Protein AF-A0A419FXP1-F1 (afdb_monomer)

pLDDT: mean 83.87, std 15.52, range [36.38, 96.25]

Mean predicted aligned error: 12.08 Å

Structure (mmCIF, N/CA/C/O backbone):
data_AF-A0A419FXP1-F1
#
_entry.id   AF-A0A419FXP1-F1
#
loop_
_atom_site.group_PDB
_atom_site.id
_atom_site.type_symbol
_atom_site.label_atom_id
_atom_site.label_alt_id
_atom_site.label_comp_id
_atom_site.label_asym_id
_atom_site.label_entity_id
_atom_site.label_seq_id
_atom_site.pdbx_PDB_ins_code
_atom_site.Cartn_x
_atom_site.Cartn_y
_atom_site.Cartn_z
_atom_site.occupancy
_atom_site.B_iso_or_equiv
_atom_site.auth_seq_id
_atom_site.auth_comp_id
_atom_site.auth_asym_id
_atom_site.auth_atom_id
_atom_site.pdbx_PDB_model_num
ATOM 1 N N . MET A 1 1 ? -9.512 -68.258 -20.534 1.00 36.38 1 MET A N 1
ATOM 2 C CA . MET A 1 1 ? -8.237 -68.410 -19.794 1.00 36.38 1 MET A CA 1
ATOM 3 C C . MET A 1 1 ? -7.424 -67.157 -20.116 1.00 36.38 1 MET A C 1
ATOM 5 O O . MET A 1 1 ? -7.223 -66.931 -21.291 1.00 36.38 1 MET A O 1
ATOM 9 N N . SER A 1 2 ? -7.027 -66.232 -19.251 1.00 42.34 2 SER A N 1
ATOM 10 C CA . SER A 1 2 ? -6.998 -66.126 -17.797 1.00 42.34 2 SER A CA 1
ATOM 11 C C . SER A 1 2 ? -7.141 -64.638 -17.434 1.00 42.34 2 SER A C 1
ATOM 13 O O . SER A 1 2 ? -6.735 -63.767 -18.200 1.00 42.34 2 SER A O 1
ATOM 15 N N . LYS A 1 3 ? -7.770 -64.368 -16.291 1.00 46.91 3 LYS A N 1
ATOM 16 C CA . LYS A 1 3 ? -7.998 -63.041 -15.712 1.00 46.91 3 LYS A CA 1
ATOM 17 C C . LYS A 1 3 ? -6.744 -62.604 -14.957 1.00 46.91 3 LYS A C 1
ATOM 19 O O . LYS A 1 3 ? -6.231 -63.408 -14.187 1.00 46.91 3 LYS A O 1
ATOM 24 N N . THR A 1 4 ? -6.393 -61.320 -15.018 1.00 46.19 4 THR A N 1
ATOM 25 C CA . THR A 1 4 ? -5.654 -60.687 -13.915 1.00 46.19 4 THR A CA 1
ATOM 26 C C . THR A 1 4 ? -6.146 -59.255 -13.723 1.00 46.19 4 THR A C 1
ATOM 28 O O . THR A 1 4 ? -5.709 -58.330 -14.402 1.00 46.19 4 THR A O 1
ATOM 31 N N . LYS A 1 5 ? -7.106 -59.093 -12.805 1.00 47.47 5 LYS A N 1
ATOM 32 C CA . LYS A 1 5 ? -7.419 -57.812 -12.165 1.00 47.47 5 LYS A CA 1
ATOM 33 C C . LYS A 1 5 ? -6.287 -57.501 -11.191 1.00 47.47 5 LYS A C 1
ATOM 35 O O . LYS A 1 5 ? -5.876 -58.386 -10.443 1.00 47.47 5 LYS A O 1
ATOM 40 N N . LYS A 1 6 ? -5.783 -56.272 -11.216 1.00 45.88 6 LYS A N 1
ATOM 41 C CA . LYS A 1 6 ? -4.812 -55.775 -10.243 1.00 45.88 6 LYS A CA 1
ATOM 42 C C . LYS A 1 6 ? -5.542 -54.754 -9.375 1.00 45.88 6 LYS A C 1
ATOM 44 O O . LYS A 1 6 ? -5.622 -53.584 -9.730 1.00 45.88 6 LYS A O 1
ATOM 49 N N . ASP A 1 7 ? -6.137 -55.246 -8.296 1.00 46.34 7 ASP A N 1
ATOM 50 C CA . ASP A 1 7 ? -6.746 -54.416 -7.263 1.00 46.34 7 ASP A CA 1
ATOM 51 C C . ASP A 1 7 ? -5.614 -53.737 -6.477 1.00 46.34 7 ASP A C 1
ATOM 53 O O . ASP A 1 7 ? -4.872 -54.383 -5.736 1.00 46.34 7 ASP A O 1
ATOM 57 N N . LEU A 1 8 ? -5.438 -52.433 -6.688 1.00 44.00 8 LEU A N 1
ATOM 58 C CA . LEU A 1 8 ? -4.594 -51.584 -5.852 1.00 44.00 8 LEU A CA 1
ATOM 59 C C . LEU A 1 8 ? -5.484 -50.959 -4.779 1.00 44.00 8 LEU A C 1
ATOM 61 O O . LEU A 1 8 ? -6.029 -49.871 -4.941 1.00 44.00 8 LEU A O 1
ATOM 65 N N . HIS A 1 9 ? -5.629 -51.688 -3.675 1.00 48.72 9 HIS A N 1
ATOM 66 C CA . HIS A 1 9 ? -5.952 -51.088 -2.390 1.00 48.72 9 HIS A CA 1
ATOM 67 C C . HIS A 1 9 ? -4.735 -50.288 -1.930 1.00 48.72 9 HIS A C 1
ATOM 69 O O . HIS A 1 9 ? -3.801 -50.840 -1.351 1.00 48.72 9 HIS A O 1
ATOM 75 N N . THR A 1 10 ? -4.761 -48.984 -2.170 1.00 45.53 10 THR A N 1
ATOM 76 C CA . THR A 1 10 ? -3.914 -48.048 -1.438 1.00 45.53 10 THR A CA 1
ATOM 77 C C . THR A 1 10 ? -4.850 -47.203 -0.597 1.00 45.53 10 THR A C 1
ATOM 79 O O . THR A 1 10 ? -5.512 -46.300 -1.100 1.00 45.53 10 THR A O 1
ATOM 82 N N . GLY A 1 11 ? -4.971 -47.568 0.678 1.00 51.34 11 GLY A N 1
ATOM 83 C CA . GLY A 1 11 ? -5.636 -46.741 1.671 1.00 51.34 11 GLY A CA 1
ATOM 84 C C . GLY A 1 11 ? -4.888 -45.420 1.793 1.00 51.34 11 GLY A C 1
ATOM 85 O O . GLY A 1 11 ? -3.802 -45.369 2.362 1.00 51.34 11 GLY A O 1
ATOM 86 N N . THR A 1 12 ? -5.458 -44.359 1.239 1.00 48.59 12 THR A N 1
ATOM 87 C CA . THR A 1 12 ? -5.026 -42.985 1.477 1.00 48.59 12 THR A CA 1
ATOM 88 C C . THR A 1 12 ? -5.996 -42.355 2.461 1.00 48.59 12 THR A C 1
ATOM 90 O O . THR A 1 12 ? -7.067 -41.898 2.084 1.00 48.59 12 THR A O 1
ATOM 93 N N . SER A 1 13 ? -5.604 -42.440 3.735 1.00 53.28 13 SER A N 1
ATOM 94 C CA . SER A 1 13 ? -5.821 -41.447 4.792 1.00 53.28 13 SER A CA 1
ATOM 95 C C . SER A 1 13 ? -7.068 -40.561 4.666 1.00 53.28 13 SER A C 1
ATOM 97 O O . SER A 1 13 ? -7.056 -39.558 3.955 1.00 53.28 13 SER A O 1
ATOM 99 N N . GLU A 1 14 ? -8.078 -40.846 5.488 1.00 52.34 14 GLU A N 1
ATOM 100 C CA . GLU A 1 14 ? -9.153 -39.921 5.882 1.00 52.34 14 GLU A CA 1
ATOM 101 C C . GLU A 1 14 ? -8.606 -38.752 6.741 1.00 52.34 14 GLU A C 1
ATOM 103 O O . GLU A 1 14 ? -9.048 -38.505 7.858 1.00 52.34 14 GLU A O 1
ATOM 108 N N . GLN A 1 15 ? -7.586 -38.044 6.247 1.00 56.75 15 GLN A N 1
ATOM 109 C CA . GLN A 1 15 ? -7.032 -36.815 6.840 1.00 56.75 15 GLN A CA 1
ATOM 110 C C . GLN A 1 15 ? -7.365 -35.568 6.000 1.00 56.75 15 GLN A C 1
ATOM 112 O O . GLN A 1 15 ? -6.759 -34.512 6.175 1.00 56.75 15 GLN A O 1
ATOM 117 N N . GLY A 1 16 ? -8.337 -35.668 5.089 1.00 55.03 16 GLY A N 1
ATOM 118 C CA . GLY A 1 16 ? -8.894 -34.518 4.381 1.00 55.03 16 GLY A CA 1
ATOM 119 C C . GLY A 1 16 ? -9.901 -33.788 5.266 1.00 55.03 16 GLY A C 1
ATOM 120 O O . GLY A 1 16 ? -11.015 -34.269 5.430 1.00 55.03 16 GLY A O 1
ATOM 121 N N . SER A 1 17 ? -9.472 -32.702 5.911 1.00 56.56 17 SER A N 1
ATOM 122 C CA . SER A 1 17 ? -10.312 -31.512 6.189 1.00 56.56 17 SER A CA 1
ATOM 123 C C . SER A 1 17 ? -9.637 -30.483 7.103 1.00 56.56 17 SER A C 1
ATOM 125 O O . SER A 1 17 ? -10.232 -29.458 7.410 1.00 56.56 17 SER A O 1
ATOM 127 N N . LEU A 1 18 ? -8.383 -30.684 7.537 1.00 56.53 18 LEU A N 1
ATOM 128 C CA . LEU A 1 18 ? -7.699 -29.653 8.338 1.00 56.53 18 LEU A CA 1
ATOM 129 C C . LEU A 1 18 ? -7.252 -28.439 7.496 1.00 56.53 18 LEU A C 1
ATOM 131 O O . LEU A 1 18 ? -7.032 -27.361 8.037 1.00 56.53 18 LEU A O 1
ATOM 135 N N . PHE A 1 19 ? -7.121 -28.622 6.178 1.00 61.34 19 PHE A N 1
ATOM 136 C CA . PHE A 1 19 ? -6.701 -27.595 5.217 1.00 61.34 19 PHE A CA 1
ATOM 137 C C . PHE A 1 19 ? -7.718 -27.379 4.088 1.00 61.34 19 PHE A C 1
ATOM 139 O O . PHE A 1 19 ? -7.386 -26.723 3.103 1.00 61.34 19 PHE A O 1
ATOM 146 N N . ASP A 1 20 ? -8.949 -27.883 4.237 1.00 55.16 20 ASP A N 1
ATOM 147 C CA . ASP A 1 20 ? -10.081 -27.466 3.400 1.00 55.16 20 ASP A CA 1
ATOM 148 C C . ASP A 1 20 ? -10.515 -26.066 3.853 1.00 55.16 20 ASP A C 1
ATOM 150 O O . ASP A 1 20 ? -11.565 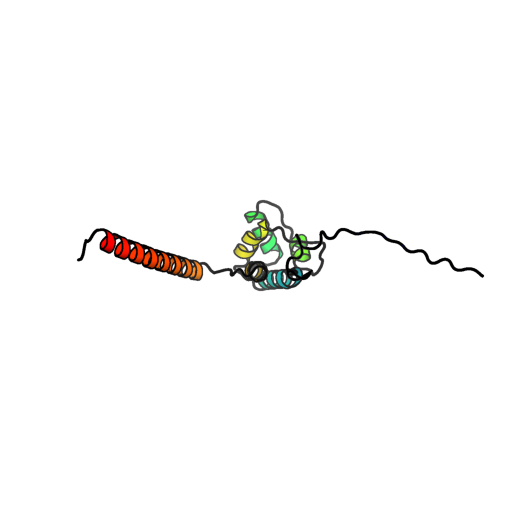-25.855 4.452 1.00 55.16 20 ASP A O 1
ATOM 154 N N . SER A 1 21 ? -9.642 -25.084 3.647 1.00 61.25 21 SER A N 1
ATOM 155 C CA . SER A 1 21 ? -10.078 -23.699 3.593 1.00 61.25 21 SER A CA 1
ATOM 156 C C . SER A 1 21 ? -10.963 -23.553 2.360 1.00 61.25 21 SER A C 1
ATOM 158 O O . SER A 1 21 ? -10.530 -23.947 1.279 1.00 61.25 21 SER A O 1
ATOM 160 N N . ASP A 1 22 ? -12.128 -22.911 2.490 1.00 63.09 22 ASP A N 1
ATOM 161 C CA . ASP A 1 22 ? -13.033 -22.514 1.387 1.00 63.09 22 ASP A CA 1
ATOM 162 C C . ASP A 1 22 ? -12.375 -21.575 0.337 1.00 63.09 22 ASP A C 1
ATOM 164 O O . ASP A 1 22 ? -13.041 -20.949 -0.485 1.00 63.09 22 ASP A O 1
ATOM 168 N N . LEU A 1 23 ? -11.051 -21.421 0.380 1.00 67.44 23 LEU A N 1
ATOM 169 C CA . LEU A 1 23 ? -10.253 -20.610 -0.517 1.00 67.44 23 LEU A CA 1
ATOM 170 C C . LEU A 1 23 ? -9.893 -21.438 -1.749 1.00 67.44 23 LEU A C 1
ATOM 172 O O . LEU A 1 23 ? -8.957 -22.240 -1.735 1.00 67.44 23 LEU A O 1
ATOM 176 N N . GLU A 1 24 ? -10.620 -21.207 -2.840 1.00 77.06 24 GLU A N 1
ATOM 177 C CA . GLU A 1 24 ? -10.239 -21.732 -4.148 1.00 77.06 24 GLU A CA 1
ATOM 178 C C . GLU A 1 24 ? -8.834 -21.235 -4.536 1.00 77.06 24 GLU A C 1
ATOM 180 O O . GLU A 1 24 ? -8.442 -20.089 -4.273 1.00 77.06 24 GLU A O 1
ATOM 185 N N . ALA A 1 25 ? -8.048 -22.103 -5.175 1.00 76.81 25 ALA A N 1
ATOM 186 C CA . ALA A 1 25 ? -6.714 -21.748 -5.638 1.00 76.81 25 ALA A CA 1
ATOM 187 C C . ALA A 1 25 ? -6.784 -20.564 -6.621 1.00 76.81 25 ALA A C 1
ATOM 189 O O . ALA A 1 25 ? -7.530 -20.597 -7.595 1.00 76.81 25 ALA A O 1
ATOM 190 N N . GLY A 1 26 ? -5.985 -19.523 -6.370 1.00 77.31 26 GLY A N 1
ATOM 191 C CA . GLY A 1 26 ? -5.943 -18.318 -7.209 1.00 77.31 26 GLY A CA 1
ATOM 192 C C . GLY A 1 26 ? -6.895 -17.194 -6.785 1.00 77.31 26 GLY A C 1
ATOM 193 O O . GLY A 1 26 ? -6.839 -16.117 -7.370 1.00 77.31 26 GLY A O 1
ATOM 194 N N . THR A 1 27 ? -7.693 -17.375 -5.728 1.00 77.56 27 THR A N 1
ATOM 195 C CA . THR A 1 27 ? -8.565 -16.319 -5.159 1.00 77.56 27 THR A CA 1
ATOM 196 C C . THR A 1 27 ? -7.824 -15.050 -4.723 1.00 77.56 27 THR A C 1
ATOM 198 O O . THR A 1 27 ? -8.427 -13.983 -4.652 1.00 77.56 27 THR A O 1
ATOM 201 N N . LEU A 1 28 ? -6.515 -15.143 -4.473 1.00 83.12 28 LEU A N 1
ATOM 202 C CA . LEU A 1 28 ? -5.645 -14.026 -4.092 1.00 83.12 28 LEU A CA 1
ATOM 203 C C . LEU A 1 28 ? -4.643 -13.633 -5.192 1.00 83.12 28 LEU A C 1
ATOM 205 O O . LEU A 1 28 ? -3.664 -12.941 -4.902 1.00 83.12 28 LEU A O 1
ATOM 209 N N . ASP A 1 29 ? -4.846 -14.059 -6.447 1.00 88.62 29 ASP A N 1
ATOM 210 C CA . ASP A 1 29 ? -3.994 -13.606 -7.553 1.00 88.62 29 ASP A CA 1
ATOM 211 C C . ASP A 1 29 ? -4.303 -12.152 -7.930 1.00 88.62 29 ASP A C 1
ATOM 213 O O . ASP A 1 29 ? -5.095 -11.835 -8.818 1.00 88.62 29 ASP A O 1
ATOM 217 N N . VAL A 1 30 ? -3.628 -11.247 -7.230 1.00 90.62 30 VAL A N 1
ATOM 218 C CA . VAL A 1 30 ? -3.679 -9.804 -7.473 1.00 90.62 30 VAL A CA 1
ATOM 219 C C . VAL A 1 30 ? -2.489 -9.291 -8.273 1.00 90.62 30 VAL A C 1
ATOM 221 O O . VAL A 1 30 ? -2.333 -8.078 -8.423 1.00 90.62 30 VAL A O 1
ATOM 224 N N . SER A 1 31 ? -1.664 -10.180 -8.834 1.00 89.94 31 SER A N 1
ATOM 225 C CA . SER A 1 31 ? -0.425 -9.805 -9.525 1.00 89.94 31 SER A CA 1
ATOM 226 C C . SER A 1 31 ? -0.680 -8.811 -10.660 1.00 89.94 31 SER A C 1
ATOM 228 O O . SER A 1 31 ? -0.026 -7.770 -10.744 1.00 89.94 31 SER A O 1
ATOM 230 N N . MET A 1 32 ? -1.655 -9.103 -11.525 1.00 90.31 32 MET A N 1
ATOM 231 C CA . MET A 1 32 ? -1.973 -8.257 -12.680 1.00 90.31 32 MET A CA 1
ATOM 232 C C . MET A 1 32 ? -2.654 -6.937 -12.286 1.00 90.31 32 MET A C 1
ATOM 234 O O . MET A 1 32 ? -2.154 -5.885 -12.701 1.00 90.31 32 MET A O 1
ATOM 238 N N . PRO A 1 33 ? -3.725 -6.937 -11.461 1.00 92.62 33 PRO A N 1
ATOM 239 C CA . PRO A 1 33 ? -4.316 -5.701 -10.948 1.00 92.62 33 PRO A CA 1
ATOM 240 C C . PRO A 1 33 ? -3.299 -4.791 -10.252 1.00 92.62 33 PRO A C 1
ATOM 242 O O . PRO A 1 33 ? -3.285 -3.580 -10.476 1.00 92.62 33 PRO A O 1
ATOM 245 N N . PHE A 1 34 ? -2.398 -5.371 -9.456 1.00 93.94 34 PHE A N 1
ATOM 246 C CA . PHE A 1 34 ? -1.385 -4.622 -8.720 1.00 93.94 34 PHE A CA 1
ATOM 247 C C . PHE A 1 34 ? -0.377 -3.947 -9.657 1.00 93.94 34 PHE A C 1
ATOM 249 O O . PHE A 1 34 ? -0.084 -2.757 -9.513 1.00 93.94 34 PHE A O 1
ATOM 256 N N . ARG A 1 35 ? 0.126 -4.674 -10.660 1.00 92.94 35 ARG A N 1
ATOM 257 C CA . ARG A 1 35 ? 1.066 -4.129 -11.656 1.00 92.94 35 ARG A CA 1
ATOM 258 C C . ARG A 1 35 ? 0.436 -3.044 -12.523 1.00 92.94 35 ARG A C 1
ATOM 260 O O . ARG A 1 35 ? 1.103 -2.057 -12.854 1.00 92.94 35 ARG A O 1
ATOM 267 N N . ASP A 1 36 ? -0.839 -3.191 -12.870 1.00 94.12 36 ASP A N 1
ATOM 268 C CA . ASP A 1 36 ? -1.588 -2.157 -13.583 1.00 94.12 36 ASP A CA 1
ATOM 269 C C . ASP A 1 36 ? -1.769 -0.901 -12.713 1.00 94.12 36 ASP A C 1
ATOM 271 O O . ASP A 1 36 ? -1.484 0.212 -13.168 1.00 94.12 36 ASP A O 1
ATOM 275 N N . ALA A 1 37 ? -2.128 -1.063 -11.434 1.00 95.19 37 ALA A N 1
ATOM 276 C CA . ALA A 1 37 ? -2.218 0.043 -10.481 1.00 95.19 37 ALA A CA 1
ATOM 277 C C . ALA A 1 37 ? -0.874 0.773 -10.308 1.00 95.19 37 ALA A C 1
ATOM 279 O O . ALA A 1 37 ? -0.829 2.002 -10.396 1.00 95.19 37 ALA A O 1
AT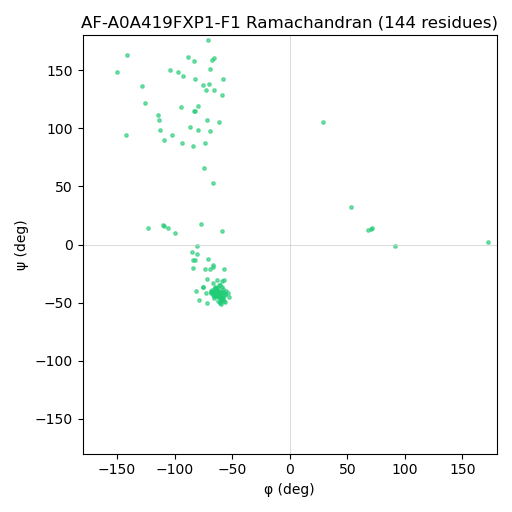OM 280 N N . LEU A 1 38 ? 0.234 0.038 -10.158 1.00 94.50 38 LEU A N 1
ATOM 281 C CA . LEU A 1 38 ? 1.589 0.604 -10.126 1.00 94.50 38 LEU A CA 1
ATOM 282 C C . LEU A 1 38 ? 1.919 1.379 -11.406 1.00 94.50 38 LEU A C 1
ATOM 284 O O . LEU A 1 38 ? 2.409 2.510 -11.357 1.00 94.50 38 LEU A O 1
ATOM 288 N N . SER A 1 39 ? 1.631 0.787 -12.565 1.00 94.38 39 SER A N 1
ATOM 289 C CA . SER A 1 39 ? 1.889 1.407 -13.866 1.00 94.38 39 SER A CA 1
ATOM 290 C C . SER A 1 39 ? 1.103 2.705 -14.035 1.00 94.38 39 SER A C 1
ATOM 292 O O . SER A 1 39 ? 1.655 3.707 -14.494 1.00 94.38 39 SER A O 1
ATOM 294 N N . LYS A 1 40 ? -0.171 2.716 -13.633 1.00 95.38 40 LYS A N 1
ATOM 295 C CA . LYS A 1 40 ? -1.027 3.909 -13.641 1.00 95.38 40 LYS A CA 1
ATOM 296 C C . LYS A 1 40 ? -0.525 4.972 -12.665 1.00 95.38 40 LYS A C 1
ATOM 298 O O . LYS A 1 40 ? -0.462 6.137 -13.054 1.00 95.38 40 LYS A O 1
ATOM 303 N N . ALA A 1 41 ? -0.137 4.589 -11.448 1.00 95.19 41 ALA A N 1
ATOM 304 C CA . ALA A 1 41 ? 0.389 5.506 -10.437 1.00 95.19 41 ALA A CA 1
ATOM 305 C C . ALA A 1 41 ? 1.662 6.216 -10.923 1.00 95.19 41 ALA A C 1
ATOM 307 O O . ALA A 1 41 ? 1.761 7.439 -10.853 1.00 95.19 41 ALA A O 1
ATOM 308 N N . ILE A 1 42 ? 2.601 5.464 -11.505 1.00 94.06 42 ILE A N 1
ATOM 309 C CA . ILE A 1 42 ? 3.855 6.022 -12.029 1.00 94.06 42 ILE A CA 1
ATOM 310 C C . ILE A 1 42 ? 3.599 6.902 -13.259 1.00 94.06 42 ILE A C 1
ATOM 312 O O . ILE A 1 42 ? 4.181 7.975 -13.362 1.00 94.06 42 ILE A O 1
ATOM 316 N N . ARG A 1 43 ? 2.699 6.503 -14.171 1.00 93.62 43 ARG A N 1
ATOM 317 C CA . ARG A 1 43 ? 2.359 7.299 -15.370 1.00 93.62 43 ARG A CA 1
ATOM 318 C C . ARG A 1 43 ? 1.647 8.616 -15.055 1.00 93.62 43 ARG A C 1
ATOM 320 O O . ARG A 1 43 ? 1.811 9.569 -15.805 1.00 93.62 43 ARG A O 1
ATOM 327 N N . LYS A 1 44 ? 0.824 8.657 -14.002 1.00 93.62 44 LYS A N 1
ATOM 328 C CA . LYS A 1 44 ? 0.105 9.870 -13.567 1.00 93.62 44 LYS A CA 1
ATOM 329 C C . LYS A 1 44 ? 0.966 10.802 -12.712 1.00 93.62 44 LYS A C 1
ATOM 331 O O . LYS A 1 44 ? 0.561 11.932 -12.456 1.00 93.62 44 LYS A O 1
ATOM 336 N N . CYS A 1 45 ? 2.114 10.324 -12.242 1.00 92.62 45 CYS A N 1
ATOM 337 C CA . CYS A 1 45 ? 3.032 11.112 -11.442 1.00 92.62 45 CYS A CA 1
ATOM 338 C C . CYS A 1 45 ? 3.697 12.211 -12.289 1.00 92.62 45 CYS A C 1
ATOM 340 O O . CYS A 1 45 ? 3.923 12.049 -13.485 1.00 92.62 45 CYS A O 1
ATOM 342 N N . GLN A 1 46 ? 4.055 13.324 -11.648 1.00 92.38 46 GLN A N 1
ATOM 343 C CA . GLN A 1 46 ? 4.773 14.441 -12.275 1.00 92.38 46 GLN A CA 1
ATOM 344 C C . GLN A 1 46 ? 6.244 14.133 -12.607 1.00 92.38 46 GLN A C 1
ATOM 346 O O . GLN A 1 46 ? 6.902 14.914 -13.290 1.00 92.38 46 GLN A O 1
ATOM 351 N N . TYR A 1 47 ? 6.777 13.028 -12.085 1.00 93.75 47 TYR A N 1
ATOM 352 C CA . TYR A 1 47 ? 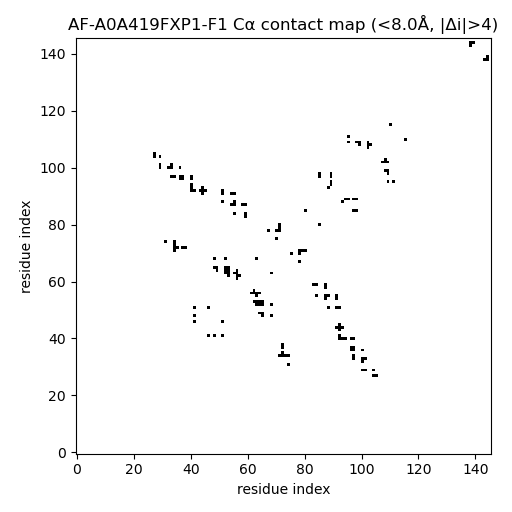8.173 12.637 -12.2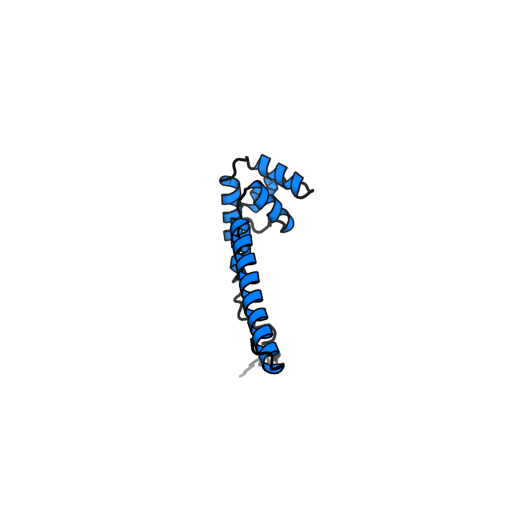35 1.00 93.75 47 TYR A CA 1
ATOM 353 C C . TYR A 1 47 ? 8.353 11.634 -13.374 1.00 93.75 47 TYR A C 1
ATOM 355 O O . TYR A 1 47 ? 7.496 10.784 -13.620 1.00 93.75 47 TYR A O 1
ATOM 363 N N . SER A 1 48 ? 9.507 11.680 -14.040 1.00 94.50 48 SER A N 1
ATOM 364 C CA . SER A 1 48 ? 9.886 10.630 -14.989 1.00 94.50 48 SER A CA 1
ATOM 365 C C . SER A 1 48 ? 10.140 9.301 -14.265 1.00 94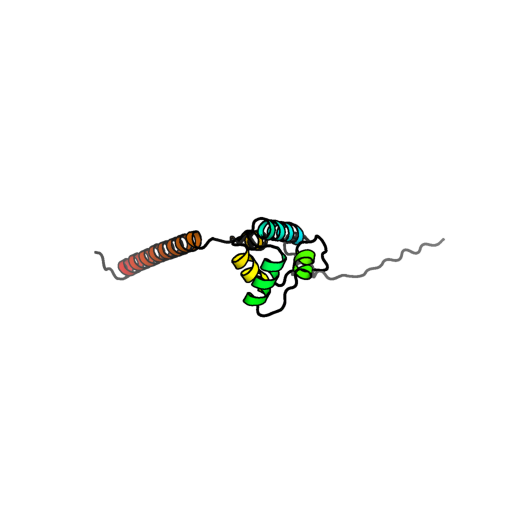.50 48 SER A C 1
ATOM 367 O O . SER A 1 48 ? 10.454 9.280 -13.077 1.00 94.50 48 SER A O 1
ATOM 369 N N . THR A 1 49 ? 10.061 8.171 -14.976 1.00 92.75 49 THR A N 1
ATOM 370 C CA . THR A 1 49 ? 10.303 6.844 -14.365 1.00 92.75 49 THR A CA 1
ATOM 371 C C . THR A 1 49 ? 11.688 6.769 -13.712 1.00 92.75 49 THR A C 1
ATOM 373 O O . THR A 1 49 ? 11.815 6.265 -12.597 1.00 92.75 49 THR A O 1
ATOM 376 N N . TRP A 1 50 ? 12.706 7.335 -14.361 1.00 95.44 50 TRP A N 1
ATOM 377 C CA . TRP A 1 50 ? 14.047 7.469 -13.798 1.00 95.44 50 TRP A CA 1
ATOM 378 C C . TRP A 1 50 ? 14.068 8.271 -12.487 1.00 95.44 50 TRP A C 1
ATOM 380 O O . TRP A 1 50 ? 14.646 7.828 -11.495 1.00 95.44 50 TRP A O 1
ATOM 390 N N . GLN A 1 51 ? 13.394 9.428 -12.448 1.00 96.12 51 GLN A N 1
ATOM 391 C CA . GLN A 1 51 ? 13.293 10.249 -11.236 1.00 96.12 51 GLN A CA 1
ATOM 392 C C . GLN A 1 51 ? 12.559 9.510 -10.114 1.00 96.12 51 GLN A C 1
ATOM 394 O O . GLN A 1 51 ? 12.984 9.571 -8.962 1.00 96.12 51 GLN A O 1
ATOM 399 N N . VAL A 1 52 ? 11.488 8.783 -10.444 1.00 95.56 52 VAL A N 1
ATOM 400 C CA . VAL A 1 52 ? 10.754 7.949 -9.487 1.00 95.56 52 VAL A CA 1
ATOM 401 C C . VAL A 1 52 ? 11.676 6.886 -8.889 1.00 95.56 52 VAL A C 1
ATOM 403 O O . VAL A 1 52 ? 11.748 6.775 -7.669 1.00 95.56 52 VAL A O 1
ATOM 406 N N . ALA A 1 53 ? 12.436 6.162 -9.714 1.00 95.50 53 ALA A N 1
ATOM 407 C CA . ALA A 1 53 ? 13.383 5.148 -9.246 1.00 95.50 53 ALA A CA 1
ATOM 408 C C . ALA A 1 53 ? 14.472 5.743 -8.328 1.00 95.50 53 ALA A C 1
ATOM 410 O O . ALA A 1 53 ? 14.772 5.185 -7.270 1.00 95.50 53 ALA A O 1
ATOM 411 N N . ALA A 1 54 ? 15.001 6.922 -8.668 1.00 96.00 54 ALA A N 1
ATOM 412 C CA . ALA A 1 54 ? 15.971 7.632 -7.834 1.00 96.00 54 ALA A CA 1
ATOM 413 C C . ALA A 1 54 ? 15.379 8.078 -6.481 1.00 96.00 54 ALA A C 1
ATOM 415 O O . ALA A 1 54 ? 16.031 7.947 -5.442 1.00 96.00 54 ALA A O 1
ATOM 416 N N . LEU A 1 55 ? 14.138 8.579 -6.471 1.00 96.12 55 LEU A N 1
ATOM 417 C CA . LEU A 1 55 ? 13.442 8.972 -5.242 1.00 96.12 55 LEU A CA 1
ATOM 418 C C . LEU A 1 55 ? 13.127 7.766 -4.354 1.00 96.12 55 LEU A C 1
ATOM 420 O O . LEU A 1 55 ? 13.370 7.832 -3.151 1.00 96.12 55 LEU A O 1
ATOM 424 N N . ILE A 1 56 ? 12.651 6.664 -4.939 1.00 95.56 56 ILE A N 1
ATOM 425 C CA . ILE A 1 56 ? 12.431 5.406 -4.214 1.00 95.56 56 ILE A CA 1
ATOM 426 C C . ILE A 1 56 ? 13.750 4.935 -3.608 1.00 95.56 56 ILE A C 1
ATOM 428 O O . ILE A 1 56 ? 13.801 4.685 -2.412 1.00 95.56 56 ILE A O 1
ATOM 432 N N . SER A 1 57 ? 14.838 4.922 -4.383 1.00 95.50 57 SER A N 1
ATOM 433 C CA . SER A 1 57 ? 16.148 4.492 -3.881 1.00 95.50 57 SER A CA 1
ATOM 434 C C . SER A 1 57 ? 16.598 5.287 -2.657 1.00 95.50 57 SER A C 1
ATOM 436 O O . SER A 1 57 ? 17.086 4.739 -1.667 1.00 95.50 57 SER A O 1
ATOM 438 N N . ARG A 1 58 ? 16.402 6.610 -2.713 1.00 96.25 58 ARG A N 1
ATOM 439 C CA . ARG A 1 58 ? 16.726 7.520 -1.615 1.00 96.25 58 ARG A CA 1
ATOM 440 C C . ARG A 1 58 ? 15.879 7.250 -0.369 1.00 96.25 58 ARG A C 1
ATOM 442 O O . ARG A 1 58 ? 16.405 7.359 0.734 1.00 96.25 58 ARG A O 1
ATOM 449 N N . LEU A 1 59 ? 14.589 6.956 -0.530 1.00 95.69 59 LEU A N 1
ATOM 450 C CA . LEU A 1 59 ? 13.652 6.759 0.582 1.00 95.69 59 LEU A CA 1
ATOM 451 C C . LEU A 1 59 ? 13.739 5.351 1.185 1.00 95.69 59 LEU A C 1
ATOM 453 O O . LEU A 1 59 ? 13.705 5.214 2.404 1.00 95.69 59 LEU A O 1
ATOM 457 N N . SER A 1 60 ? 13.890 4.323 0.350 1.00 93.31 60 SER A N 1
ATOM 458 C CA . SER A 1 60 ? 13.980 2.917 0.759 1.00 93.31 60 SER A CA 1
ATOM 459 C C . SER A 1 60 ? 15.376 2.511 1.255 1.00 93.31 60 SER A C 1
ATOM 461 O O . SER A 1 60 ? 15.557 1.386 1.722 1.00 93.31 60 SER A O 1
ATOM 463 N N . GLY A 1 61 ? 16.388 3.376 1.112 1.00 93.31 61 GLY A N 1
ATOM 464 C CA . GLY A 1 61 ? 17.758 3.126 1.579 1.00 93.31 61 GLY A CA 1
ATOM 465 C C . GLY A 1 61 ? 18.533 2.065 0.787 1.00 93.31 61 GLY A C 1
ATOM 466 O O . GLY A 1 61 ? 19.578 1.607 1.244 1.00 93.31 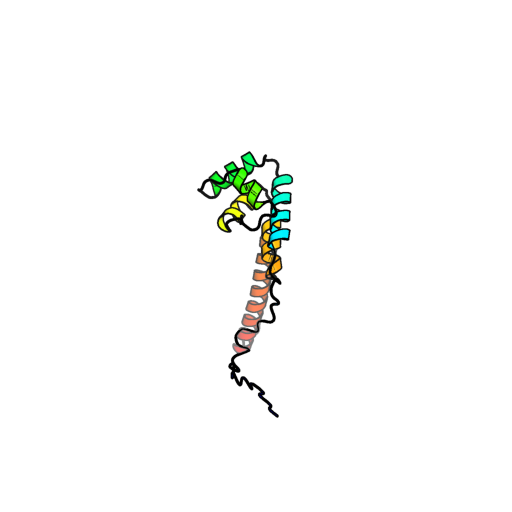61 GLY A O 1
ATOM 467 N N . HIS A 1 62 ? 18.047 1.664 -0.389 1.00 92.31 62 HIS A N 1
ATOM 468 C CA . HIS A 1 62 ? 18.721 0.720 -1.280 1.00 92.31 62 HIS A CA 1
ATOM 469 C C . HIS A 1 62 ? 18.545 1.130 -2.741 1.00 92.31 62 HIS A C 1
ATOM 471 O O . HIS A 1 62 ? 17.700 1.953 -3.065 1.00 92.31 62 HIS A O 1
ATOM 477 N N . ASN A 1 63 ? 19.372 0.589 -3.634 1.00 92.25 63 ASN A N 1
ATOM 478 C CA . ASN A 1 63 ? 19.367 1.006 -5.032 1.00 92.25 63 ASN A CA 1
ATOM 479 C C . ASN A 1 63 ? 18.220 0.339 -5.809 1.00 92.25 63 ASN A C 1
ATOM 481 O O . ASN A 1 63 ? 18.189 -0.885 -5.937 1.00 92.25 63 ASN A O 1
ATOM 485 N N . VAL A 1 64 ? 17.322 1.158 -6.348 1.00 93.12 64 VAL A N 1
ATOM 486 C CA . VAL A 1 64 ? 16.239 0.785 -7.258 1.00 93.12 64 VAL A CA 1
ATOM 487 C C . VAL A 1 64 ? 16.523 1.432 -8.608 1.00 93.12 64 VAL A C 1
ATOM 489 O O . VAL A 1 64 ? 16.462 2.652 -8.763 1.00 93.12 64 VAL A O 1
ATOM 492 N N . SER A 1 65 ? 16.835 0.609 -9.607 1.00 93.38 65 SER A N 1
ATOM 493 C CA . SER A 1 65 ? 17.091 1.102 -10.959 1.00 93.38 65 SER A CA 1
ATOM 494 C C . SER A 1 65 ? 15.794 1.318 -11.743 1.00 93.38 65 SER A C 1
ATOM 496 O O . SER A 1 65 ? 14.756 0.709 -11.476 1.00 93.38 65 SER A O 1
ATOM 498 N N . GLU A 1 66 ? 15.858 2.166 -12.768 1.00 94.00 66 GLU A N 1
ATOM 499 C CA . GLU A 1 66 ? 14.749 2.344 -13.710 1.00 94.00 66 GLU A CA 1
ATOM 500 C C . GLU A 1 66 ? 14.365 1.027 -14.406 1.00 94.00 66 GLU A C 1
ATOM 502 O O . GLU A 1 66 ? 13.180 0.743 -14.578 1.00 94.00 66 GLU A O 1
ATOM 507 N N . ASP A 1 67 ? 15.351 0.196 -14.758 1.00 92.94 67 ASP A N 1
ATOM 508 C CA . ASP A 1 67 ? 15.125 -1.119 -15.366 1.00 92.94 67 ASP A CA 1
ATOM 509 C C . ASP A 1 67 ? 14.359 -2.061 -14.424 1.00 92.94 67 ASP A C 1
ATOM 511 O O . ASP A 1 67 ? 13.388 -2.692 -14.842 1.00 92.94 67 ASP A O 1
ATOM 515 N N . MET A 1 68 ? 14.720 -2.090 -13.134 1.00 91.44 68 MET A N 1
ATOM 516 C CA . MET A 1 68 ? 13.970 -2.843 -12.121 1.00 91.44 68 MET A CA 1
ATOM 517 C C . MET A 1 68 ? 12.518 -2.375 -12.057 1.00 91.44 68 MET A C 1
ATOM 519 O O . MET A 1 68 ? 11.601 -3.193 -12.105 1.00 91.44 68 MET A O 1
ATOM 523 N N . LEU A 1 69 ? 12.295 -1.059 -12.018 1.00 91.56 69 LEU A N 1
ATOM 524 C CA . LEU A 1 69 ? 10.947 -0.503 -11.956 1.00 91.56 69 LEU A CA 1
ATOM 525 C C . LEU A 1 69 ? 10.134 -0.826 -13.221 1.00 91.56 69 LEU A C 1
ATOM 527 O O . LEU A 1 69 ? 8.938 -1.111 -13.141 1.00 91.56 69 LEU A O 1
ATOM 531 N N . ASN A 1 70 ? 10.766 -0.818 -14.395 1.00 92.31 70 ASN A N 1
ATOM 532 C CA . ASN A 1 70 ? 10.127 -1.204 -15.653 1.00 92.31 70 ASN A CA 1
ATOM 533 C C . ASN A 1 70 ? 9.758 -2.689 -15.692 1.00 92.31 70 ASN A C 1
ATOM 535 O O . ASN A 1 70 ? 8.652 -3.019 -16.119 1.00 92.31 70 ASN A O 1
ATOM 539 N N . LYS A 1 71 ? 10.622 -3.567 -15.183 1.00 91.94 71 LYS A N 1
ATOM 540 C CA . LYS A 1 71 ? 10.361 -5.009 -15.081 1.00 91.94 71 LYS A CA 1
ATOM 541 C C . LYS A 1 71 ? 9.256 -5.347 -14.085 1.00 91.94 71 LYS A C 1
ATOM 543 O O . LYS A 1 71 ? 8.409 -6.185 -14.375 1.00 91.94 71 LYS A O 1
ATOM 548 N N . VAL A 1 72 ? 9.208 -4.649 -12.951 1.00 88.94 72 VAL A N 1
ATOM 549 C CA . VAL A 1 72 ? 8.125 -4.795 -11.963 1.00 88.94 72 VAL A CA 1
ATOM 550 C C . VAL A 1 72 ? 6.776 -4.367 -12.549 1.00 88.94 72 VAL A C 1
ATOM 552 O O . VAL A 1 72 ? 5.763 -5.011 -12.299 1.00 88.94 72 VAL A O 1
ATOM 555 N N . LYS A 1 73 ? 6.744 -3.309 -13.367 1.00 88.19 73 LYS A N 1
ATOM 556 C CA . LYS A 1 73 ? 5.525 -2.885 -14.079 1.00 88.19 73 LYS A CA 1
ATOM 557 C C . LYS A 1 73 ? 5.129 -3.831 -15.218 1.00 88.19 73 LYS A C 1
ATOM 559 O O . LYS A 1 73 ? 3.950 -3.905 -15.554 1.00 88.19 73 LYS A O 1
ATOM 564 N N . ALA A 1 74 ? 6.095 -4.498 -15.847 1.00 86.50 74 ALA A N 1
ATOM 565 C CA . ALA A 1 74 ? 5.839 -5.435 -16.937 1.00 86.50 74 ALA A CA 1
ATOM 566 C C . ALA A 1 74 ? 5.053 -6.657 -16.441 1.00 86.50 74 ALA A C 1
ATOM 568 O O . ALA A 1 74 ? 5.054 -6.956 -15.255 1.00 86.50 74 ALA A O 1
ATOM 569 N N . SER A 1 75 ? 4.407 -7.401 -17.337 1.00 77.25 75 SER A N 1
ATOM 570 C CA . SER A 1 75 ? 3.643 -8.613 -16.991 1.00 77.25 75 SER A CA 1
ATOM 571 C C . SER A 1 75 ? 4.518 -9.849 -16.729 1.00 77.25 75 SER A C 1
ATOM 573 O O . SER A 1 75 ? 4.021 -10.968 -16.788 1.00 77.25 75 SER A O 1
ATOM 575 N N . ASP A 1 76 ? 5.816 -9.670 -16.472 1.00 83.81 76 ASP A N 1
ATOM 576 C CA . ASP A 1 76 ? 6.742 -10.772 -16.216 1.00 83.81 76 ASP A CA 1
ATOM 577 C C . ASP A 1 76 ? 6.654 -11.218 -14.740 1.00 83.81 76 ASP A C 1
ATOM 579 O O . ASP A 1 76 ? 7.005 -10.441 -13.839 1.00 83.81 76 ASP A O 1
ATOM 583 N N . PRO A 1 77 ? 6.192 -12.449 -14.449 1.00 78.75 77 PRO A N 1
ATOM 584 C CA . PRO A 1 77 ? 6.065 -12.954 -13.083 1.00 78.75 77 PRO A CA 1
ATOM 585 C C . PRO A 1 77 ? 7.416 -13.139 -12.378 1.00 78.75 77 PRO A C 1
ATOM 587 O O . PRO A 1 77 ? 7.442 -13.188 -11.150 1.00 78.75 77 PRO A O 1
ATOM 590 N N . ALA A 1 78 ? 8.538 -13.182 -13.106 1.00 85.31 78 ALA A N 1
ATOM 591 C CA . ALA A 1 78 ? 9.868 -13.321 -12.510 1.00 85.31 78 ALA A CA 1
ATOM 592 C C . ALA A 1 78 ? 10.289 -12.099 -11.671 1.00 85.31 78 ALA A C 1
ATOM 594 O O . ALA A 1 78 ? 11.185 -12.201 -10.832 1.00 85.31 78 ALA A O 1
ATOM 595 N N . TYR A 1 79 ? 9.650 -10.945 -11.883 1.00 87.25 79 TYR A N 1
ATOM 596 C CA . TYR A 1 79 ? 9.993 -9.693 -11.212 1.00 87.25 79 TYR A CA 1
ATOM 597 C C . TYR A 1 79 ? 8.878 -9.236 -10.279 1.00 87.25 79 TYR A C 1
ATOM 599 O O . TYR A 1 79 ? 7.848 -8.746 -10.733 1.00 87.25 79 TYR A O 1
ATOM 607 N N . ALA A 1 80 ? 9.085 -9.349 -8.971 1.00 86.94 80 ALA A N 1
ATOM 608 C CA . ALA A 1 80 ? 8.150 -8.861 -7.960 1.00 86.94 80 ALA A CA 1
ATOM 609 C C . ALA A 1 80 ? 8.642 -7.557 -7.322 1.00 86.94 80 ALA A C 1
ATOM 611 O O . ALA A 1 80 ? 9.846 -7.323 -7.199 1.00 86.94 80 ALA A O 1
ATOM 612 N N . LEU A 1 81 ? 7.697 -6.715 -6.896 1.00 90.00 81 LEU A N 1
ATOM 613 C CA . LEU A 1 81 ? 8.009 -5.588 -6.026 1.00 90.00 81 LEU A CA 1
ATOM 614 C C . LEU A 1 81 ? 8.253 -6.107 -4.607 1.00 90.00 81 LEU A C 1
ATOM 616 O O . LEU A 1 81 ? 7.487 -6.929 -4.103 1.00 90.00 81 LEU A O 1
ATOM 620 N N . ARG A 1 82 ? 9.277 -5.581 -3.941 1.00 91.06 82 ARG A N 1
ATOM 621 C CA . ARG A 1 82 ? 9.466 -5.792 -2.507 1.00 91.06 82 ARG A CA 1
ATOM 622 C C . ARG A 1 82 ? 8.395 -5.036 -1.725 1.00 91.06 82 ARG A C 1
ATOM 624 O O . ARG A 1 82 ? 8.098 -3.882 -2.031 1.00 91.06 82 ARG A O 1
ATOM 631 N N . ALA A 1 83 ? 7.834 -5.653 -0.691 1.00 91.50 83 ALA A N 1
ATOM 632 C CA . ALA A 1 83 ? 6.800 -5.015 0.124 1.00 91.50 83 ALA A CA 1
ATOM 633 C C . ALA A 1 83 ? 7.299 -3.703 0.762 1.00 91.50 83 ALA A C 1
ATOM 635 O O . ALA A 1 83 ? 6.540 -2.748 0.914 1.00 91.50 83 ALA A O 1
ATOM 636 N N . GLU A 1 84 ? 8.592 -3.634 1.073 1.00 92.81 84 GLU A N 1
ATOM 637 C CA . GLU A 1 84 ? 9.259 -2.488 1.689 1.00 92.81 84 GLU A CA 1
ATOM 638 C C . GLU A 1 84 ? 9.360 -1.266 0.762 1.00 92.81 84 GLU A C 1
ATOM 640 O O . GLU A 1 84 ? 9.486 -0.146 1.251 1.00 92.81 84 GLU A O 1
ATOM 645 N N . ASP A 1 85 ? 9.265 -1.454 -0.558 1.00 93.19 85 ASP A N 1
ATOM 646 C CA . ASP A 1 85 ? 9.294 -0.355 -1.535 1.00 93.19 85 ASP A CA 1
ATOM 647 C C . ASP A 1 85 ? 7.927 0.292 -1.745 1.00 93.19 85 ASP A C 1
ATOM 649 O O . ASP A 1 85 ? 7.832 1.432 -2.211 1.00 93.19 85 ASP A O 1
ATOM 653 N N . LEU A 1 86 ? 6.853 -0.416 -1.392 1.00 94.62 86 LEU A N 1
ATOM 654 C CA . LEU A 1 86 ? 5.491 0.054 -1.600 1.00 94.62 86 LEU A CA 1
ATOM 655 C C . LEU A 1 86 ? 5.212 1.401 -0.899 1.00 94.62 86 LEU A C 1
ATOM 657 O O . LEU A 1 86 ? 4.679 2.293 -1.564 1.00 94.62 86 LEU A O 1
ATOM 661 N N . PRO A 1 87 ? 5.602 1.630 0.374 1.00 94.56 87 PRO A N 1
ATOM 662 C CA . PRO A 1 87 ? 5.427 2.932 1.017 1.00 94.56 87 PRO A CA 1
ATOM 663 C C . PRO A 1 87 ? 6.152 4.068 0.285 1.00 94.56 87 PRO A C 1
ATOM 665 O O . PRO A 1 87 ? 5.586 5.150 0.122 1.00 94.56 87 PRO A O 1
ATOM 668 N N . ALA A 1 88 ? 7.378 3.828 -0.194 1.00 95.62 88 ALA A N 1
ATOM 669 C CA . ALA A 1 88 ? 8.149 4.823 -0.937 1.00 95.62 88 ALA A CA 1
ATOM 670 C C . ALA A 1 88 ? 7.491 5.144 -2.287 1.00 95.62 88 ALA A C 1
ATOM 672 O O . ALA A 1 88 ? 7.379 6.313 -2.655 1.00 95.62 88 ALA A O 1
ATOM 673 N N . ILE A 1 89 ? 6.980 4.132 -2.995 1.00 94.75 89 ILE A N 1
ATOM 674 C CA . ILE A 1 89 ? 6.235 4.319 -4.248 1.00 94.75 89 ILE A CA 1
ATOM 675 C C . ILE A 1 89 ? 4.968 5.138 -4.017 1.00 94.75 89 ILE A C 1
ATOM 677 O O . ILE A 1 89 ? 4.726 6.097 -4.750 1.00 94.75 89 ILE A O 1
ATOM 681 N N . ILE A 1 90 ? 4.172 4.795 -3.003 1.00 94.81 90 ILE A N 1
ATOM 682 C CA . ILE A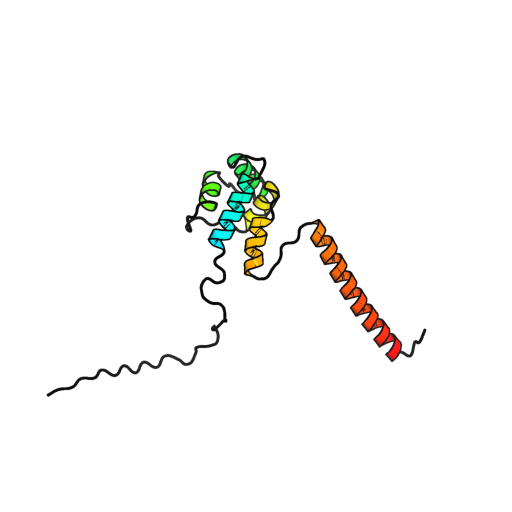 1 90 ? 2.945 5.526 -2.658 1.00 94.81 90 ILE A CA 1
ATOM 683 C C . ILE A 1 90 ? 3.275 6.979 -2.325 1.00 94.81 90 ILE A C 1
ATOM 685 O O . ILE A 1 90 ? 2.609 7.889 -2.813 1.00 94.81 90 ILE A O 1
ATOM 689 N N . TYR A 1 91 ? 4.334 7.209 -1.547 1.00 94.56 91 TYR A N 1
ATOM 690 C CA . TYR A 1 91 ? 4.770 8.552 -1.188 1.00 94.56 91 TYR A CA 1
ATOM 691 C C . TYR A 1 91 ? 5.235 9.363 -2.407 1.00 94.56 91 TYR A C 1
ATOM 693 O O . TYR A 1 91 ? 4.873 10.526 -2.552 1.00 94.56 91 TYR A O 1
ATOM 701 N N . VAL A 1 92 ? 6.006 8.773 -3.321 1.00 94.94 92 VAL A N 1
ATOM 702 C CA . VAL A 1 92 ? 6.505 9.484 -4.512 1.00 94.94 92 VAL A CA 1
ATOM 703 C C . VAL A 1 92 ? 5.391 9.735 -5.531 1.00 94.94 92 VAL A C 1
ATOM 705 O O . VAL A 1 92 ? 5.307 10.820 -6.105 1.00 94.94 92 VAL A O 1
ATOM 708 N N . THR A 1 93 ? 4.526 8.746 -5.757 1.00 95.12 93 THR A N 1
ATOM 709 C CA . THR A 1 93 ? 3.439 8.826 -6.747 1.00 95.12 93 THR A CA 1
ATOM 710 C C . THR A 1 93 ? 2.182 9.511 -6.218 1.00 95.12 93 THR A C 1
ATOM 712 O O . THR A 1 93 ? 1.314 9.859 -7.015 1.00 95.12 93 THR A O 1
ATOM 715 N N . GLN A 1 94 ? 2.084 9.714 -4.898 1.00 93.50 94 GLN A N 1
ATOM 716 C CA . GLN A 1 94 ? 0.901 10.241 -4.207 1.00 93.50 94 GLN A CA 1
ATOM 717 C C . GLN A 1 94 ? -0.376 9.448 -4.539 1.00 93.50 94 GLN A C 1
ATOM 719 O O . GLN A 1 94 ? -1.476 9.995 -4.599 1.00 93.50 94 GLN A O 1
ATOM 724 N N . SER A 1 95 ? -0.232 8.141 -4.777 1.00 94.19 95 SER A N 1
ATOM 725 C CA . SER A 1 95 ? -1.327 7.250 -5.156 1.00 94.19 95 SER A CA 1
ATOM 726 C C . SER A 1 95 ? -1.401 6.062 -4.207 1.00 94.19 95 SER A C 1
ATOM 728 O O . SER A 1 95 ? -0.446 5.301 -4.079 1.00 94.19 95 SER A O 1
ATOM 730 N N . LEU A 1 96 ? -2.558 5.891 -3.562 1.00 94.44 96 LEU A N 1
ATOM 731 C CA . LEU A 1 96 ? -2.852 4.751 -2.686 1.00 94.44 96 LEU A CA 1
ATOM 732 C C . LEU A 1 96 ? -3.371 3.525 -3.452 1.00 94.44 96 LEU A C 1
ATOM 734 O O . LEU A 1 96 ? -3.518 2.465 -2.852 1.00 94.44 96 LEU A O 1
ATOM 738 N N . GLU A 1 97 ? -3.628 3.652 -4.757 1.00 94.44 97 GLU A N 1
ATOM 739 C CA . GLU A 1 97 ? -4.207 2.587 -5.588 1.00 94.44 97 GLU A CA 1
ATOM 740 C C . GLU A 1 97 ? -3.444 1.257 -5.500 1.00 94.44 97 GLU A C 1
ATOM 742 O O . GLU A 1 97 ? -4.088 0.230 -5.289 1.00 94.44 97 GLU A O 1
ATOM 747 N N . PRO A 1 98 ? -2.094 1.222 -5.556 1.00 94.38 98 PRO A N 1
ATOM 748 C CA . PRO A 1 98 ? -1.373 -0.043 -5.425 1.00 94.38 98 PRO A CA 1
ATOM 749 C C . PRO A 1 98 ? -1.614 -0.736 -4.075 1.00 94.38 98 PRO A C 1
ATOM 751 O O . PRO A 1 98 ? -1.699 -1.958 -4.024 1.00 94.38 98 PRO A O 1
ATOM 754 N N . ALA A 1 99 ? -1.764 0.024 -2.984 1.00 94.44 99 ALA A N 1
ATOM 755 C CA . ALA A 1 99 ? -2.102 -0.548 -1.680 1.00 94.44 99 ALA A CA 1
ATOM 756 C C . ALA A 1 99 ? -3.575 -0.963 -1.588 1.00 94.44 99 ALA A C 1
ATOM 758 O O . ALA A 1 99 ? -3.863 -1.983 -0.967 1.00 94.44 99 ALA A O 1
ATOM 759 N N . ARG A 1 100 ? -4.501 -0.210 -2.202 1.00 94.56 100 ARG A N 1
ATOM 760 C CA . ARG A 1 100 ? -5.931 -0.566 -2.240 1.00 94.56 100 ARG A CA 1
ATOM 761 C C . ARG A 1 100 ? -6.129 -1.945 -2.856 1.00 94.56 100 ARG A C 1
ATOM 763 O O . ARG A 1 100 ? -6.729 -2.792 -2.211 1.00 94.56 100 ARG A O 1
ATOM 770 N N . VAL A 1 101 ? -5.509 -2.200 -4.009 1.00 93.94 101 VAL A N 1
ATOM 771 C CA . VAL A 1 101 ? -5.583 -3.502 -4.693 1.00 93.94 101 VAL A CA 1
ATOM 772 C C . VAL A 1 101 ? -5.120 -4.660 -3.801 1.00 93.94 101 VAL A C 1
ATOM 774 O O . VAL A 1 101 ? -5.761 -5.707 -3.771 1.00 93.94 101 VAL A O 1
ATOM 777 N N . LEU A 1 102 ? -4.023 -4.484 -3.056 1.00 92.69 102 LEU A N 1
ATOM 778 C CA . LEU A 1 102 ? -3.524 -5.527 -2.153 1.00 92.69 102 LEU A CA 1
ATOM 779 C C . LEU A 1 102 ? -4.459 -5.757 -0.960 1.00 92.69 102 LEU A C 1
ATOM 781 O O . LEU A 1 102 ? -4.669 -6.897 -0.555 1.00 92.69 102 LEU A O 1
ATOM 785 N N . MET A 1 103 ? -5.011 -4.685 -0.388 1.00 93.06 103 MET A N 1
ATOM 786 C CA . MET A 1 103 ? -5.880 -4.788 0.786 1.00 93.06 103 MET A CA 1
ATOM 787 C C . MET A 1 103 ? -7.273 -5.313 0.440 1.00 93.06 103 MET A C 1
ATOM 789 O O . MET A 1 103 ? -7.823 -6.093 1.213 1.00 93.06 103 MET A O 1
ATOM 793 N N . GLU A 1 104 ? -7.827 -4.944 -0.713 1.00 91.81 104 GLU A N 1
ATOM 794 C CA . GLU A 1 104 ? -9.145 -5.409 -1.165 1.00 91.81 104 GLU A CA 1
ATOM 795 C C . GLU A 1 104 ? -9.189 -6.935 -1.312 1.00 91.81 104 GLU A C 1
ATOM 797 O O . GLU A 1 104 ? -10.183 -7.557 -0.943 1.00 91.81 104 GLU A O 1
ATOM 802 N N . ALA A 1 105 ? -8.079 -7.548 -1.736 1.00 88.88 105 ALA A N 1
ATOM 803 C CA . ALA A 1 105 ? -7.931 -9.002 -1.844 1.00 88.88 105 ALA A CA 1
ATOM 804 C C . ALA A 1 105 ? -8.189 -9.742 -0.523 1.00 88.88 105 ALA A C 1
ATOM 806 O O . ALA A 1 105 ? -8.648 -10.880 -0.519 1.00 88.88 105 ALA A O 1
ATOM 807 N N . VAL A 1 106 ? -7.888 -9.092 0.604 1.00 90.19 106 VAL A N 1
ATOM 808 C CA . VAL A 1 106 ? -8.048 -9.650 1.954 1.00 90.19 106 VAL A CA 1
ATOM 809 C C . VAL A 1 106 ? -9.251 -9.053 2.693 1.00 90.19 106 VAL A C 1
ATOM 811 O O . VAL A 1 106 ? -9.358 -9.188 3.911 1.00 90.19 106 VAL A O 1
ATOM 814 N N . GLY A 1 107 ? -10.150 -8.362 1.979 1.00 86.62 107 GLY A N 1
ATOM 815 C CA . GLY A 1 107 ? -11.317 -7.687 2.560 1.00 86.62 107 GLY A CA 1
ATOM 816 C C . GLY A 1 107 ? -10.977 -6.434 3.376 1.00 86.62 107 GLY A C 1
ATOM 817 O O . GLY A 1 107 ? -11.802 -5.945 4.148 1.00 86.62 107 GLY A O 1
ATOM 818 N N . GLY A 1 108 ? -9.756 -5.921 3.239 1.00 88.81 108 GLY A N 1
ATOM 819 C CA . GLY A 1 108 ? -9.313 -4.678 3.851 1.00 88.81 108 GLY A CA 1
ATOM 820 C C . GLY A 1 108 ? -9.606 -3.462 2.977 1.00 88.81 108 GLY A C 1
ATOM 821 O O . GLY A 1 108 ? -9.788 -3.552 1.767 1.00 88.81 108 GLY A O 1
ATOM 822 N N . THR A 1 109 ? -9.588 -2.285 3.596 1.00 87.25 109 THR A N 1
ATOM 823 C CA . THR A 1 109 ? -9.743 -1.001 2.904 1.00 87.25 109 THR A CA 1
ATOM 824 C C . THR A 1 109 ? -8.607 -0.067 3.288 1.00 87.25 109 THR A C 1
ATOM 826 O O . THR A 1 109 ? -8.275 0.054 4.469 1.00 87.25 109 THR 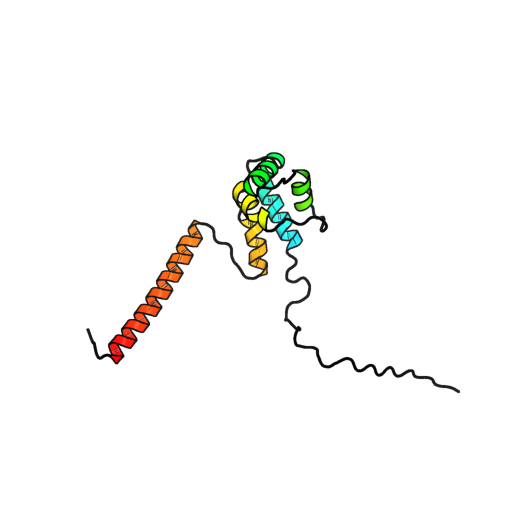A O 1
ATOM 829 N N . VAL A 1 110 ? -8.031 0.632 2.311 1.00 88.75 110 VAL A N 1
ATOM 830 C CA . VAL A 1 110 ? -7.038 1.683 2.570 1.00 88.75 110 VAL A CA 1
ATOM 831 C C . VAL A 1 110 ? -7.752 3.023 2.625 1.00 88.75 110 VAL A C 1
ATOM 833 O O . VAL A 1 110 ? -8.345 3.451 1.638 1.00 88.75 110 VAL A O 1
ATOM 836 N N . SER A 1 111 ? -7.676 3.678 3.779 1.00 84.44 111 SER A N 1
ATOM 837 C CA . SER A 1 111 ? -8.189 5.033 3.961 1.00 84.44 111 SER A CA 1
ATOM 838 C C . SER A 1 111 ? -7.105 6.067 3.704 1.00 84.44 111 SER A C 1
ATOM 840 O O . SER A 1 111 ? -5.939 5.859 4.056 1.00 84.44 111 SER A O 1
ATOM 842 N N . ASP A 1 112 ? -7.492 7.201 3.132 1.00 83.25 112 ASP A N 1
ATOM 843 C CA . ASP A 1 112 ? -6.600 8.354 3.056 1.00 83.25 112 ASP A CA 1
ATOM 844 C C . ASP A 1 112 ? -6.383 9.008 4.443 1.00 83.25 112 ASP A C 1
ATOM 846 O O . ASP A 1 112 ? -6.955 8.609 5.465 1.00 83.25 112 ASP A O 1
ATOM 850 N N . HIS A 1 113 ? -5.518 10.024 4.509 1.00 75.81 113 HIS A N 1
ATOM 851 C CA . HIS A 1 113 ? -5.211 10.701 5.772 1.00 75.81 113 HIS A CA 1
ATOM 852 C C . HIS A 1 113 ? -6.424 11.418 6.398 1.00 75.81 113 HIS A C 1
ATOM 854 O O . HIS A 1 113 ? -6.506 11.536 7.624 1.00 75.81 113 HIS A O 1
ATOM 860 N N . ASN A 1 114 ? -7.359 11.906 5.584 1.00 73.69 114 ASN A N 1
ATOM 861 C CA . ASN A 1 114 ? -8.557 12.595 6.057 1.00 73.69 114 ASN A CA 1
ATOM 862 C C . ASN A 1 114 ? -9.597 11.583 6.551 1.00 73.69 114 ASN A C 1
ATOM 864 O O . ASN A 1 114 ? -10.081 11.703 7.677 1.00 73.69 114 ASN A O 1
ATOM 868 N N . GLU A 1 115 ? -9.860 10.542 5.768 1.00 77.81 115 GLU A N 1
ATOM 869 C CA . GLU A 1 115 ? -10.699 9.394 6.112 1.00 77.81 115 GLU A CA 1
ATOM 870 C C . GLU A 1 115 ? -10.217 8.718 7.403 1.00 77.81 115 GLU A C 1
ATOM 872 O O . GLU A 1 115 ? -11.025 8.397 8.274 1.00 77.81 115 GLU A O 1
ATOM 877 N N . SER A 1 116 ? -8.901 8.589 7.602 1.00 79.00 116 SER A N 1
ATOM 878 C CA . SER A 1 116 ? -8.325 8.004 8.820 1.00 79.00 116 SER A CA 1
ATOM 879 C C . SER A 1 116 ? -8.740 8.748 10.099 1.00 79.00 116 SER A C 1
ATOM 881 O O . SER A 1 116 ? -9.013 8.116 11.126 1.00 79.00 116 SER A O 1
ATOM 883 N N . LYS A 1 117 ? -8.860 10.084 10.051 1.00 81.44 117 LYS A N 1
ATOM 884 C CA . LYS A 1 117 ? -9.334 10.880 11.198 1.00 81.44 117 LYS A CA 1
ATOM 885 C C . LYS A 1 117 ? -10.805 10.613 11.494 1.00 81.44 117 LYS A C 1
ATOM 887 O O . LYS A 1 117 ? -11.152 10.457 12.663 1.00 81.44 117 LYS A O 1
ATOM 892 N N . PHE A 1 118 ? -11.641 10.513 10.462 1.00 83.69 118 PHE A N 1
ATOM 893 C CA . PHE A 1 118 ? -13.061 10.189 10.619 1.00 83.69 118 PHE A CA 1
ATOM 894 C C . PHE A 1 118 ? -13.266 8.776 11.168 1.00 83.69 118 PHE A C 1
ATOM 896 O O . PHE A 1 118 ? -14.035 8.595 12.107 1.00 83.69 118 PHE A O 1
ATOM 903 N N . VAL A 1 119 ? -12.517 7.790 10.669 1.00 85.31 119 VAL A N 1
ATOM 904 C CA . VAL A 1 119 ? -12.557 6.416 11.195 1.00 85.31 119 VAL A CA 1
ATOM 905 C C . VAL A 1 119 ? -12.128 6.386 12.663 1.00 85.31 119 VAL A C 1
ATOM 907 O O . VAL A 1 119 ? -12.755 5.714 13.483 1.00 85.31 119 VAL A O 1
ATOM 910 N N . LYS A 1 120 ? -11.080 7.136 13.027 1.00 85.38 120 LYS A N 1
ATOM 911 C CA . LYS A 1 120 ? -10.636 7.242 14.422 1.00 85.38 120 LYS A CA 1
ATOM 912 C C . LYS A 1 120 ? -11.694 7.900 15.309 1.00 85.38 120 LYS A C 1
ATOM 914 O O . LYS A 1 120 ? -11.915 7.418 16.416 1.00 85.38 120 LYS A O 1
ATOM 919 N N . LEU A 1 121 ? -12.344 8.960 14.833 1.00 87.81 121 LEU A N 1
ATOM 920 C CA . LEU A 1 121 ? -13.438 9.617 15.547 1.00 87.81 121 LEU A CA 1
ATOM 921 C C . LEU A 1 121 ? -14.603 8.649 15.780 1.00 87.81 121 LEU A C 1
ATOM 923 O O . LEU A 1 121 ? -15.013 8.476 16.921 1.00 87.81 121 LEU A O 1
ATOM 927 N N . ALA A 1 122 ? -15.054 7.949 14.738 1.00 90.06 122 ALA A N 1
ATOM 928 C CA . ALA A 1 122 ? -16.149 6.986 14.838 1.00 90.06 122 ALA A CA 1
ATOM 929 C C . ALA A 1 122 ? -15.848 5.861 15.845 1.00 90.06 122 ALA A C 1
ATOM 931 O O . ALA A 1 122 ? -16.708 5.493 16.643 1.00 90.06 122 ALA A O 1
ATOM 932 N N . ARG A 1 123 ? -14.605 5.350 15.871 1.00 91.25 123 ARG A N 1
ATOM 933 C CA . ARG A 1 123 ? -14.172 4.373 16.888 1.00 91.25 123 ARG A CA 1
ATOM 934 C C . ARG A 1 123 ? -14.255 4.945 18.303 1.00 91.25 123 ARG A C 1
ATOM 936 O O . ARG A 1 123 ? -14.768 4.282 19.197 1.00 91.25 123 ARG A O 1
ATOM 943 N N . LEU A 1 124 ? -13.791 6.180 18.499 1.00 93.56 124 LEU A N 1
ATOM 944 C CA . LEU A 1 124 ? -13.856 6.849 19.802 1.00 93.56 124 LEU A CA 1
ATOM 945 C C . LEU A 1 124 ? -15.300 7.103 20.251 1.00 93.56 124 LEU A C 1
ATOM 947 O O . LEU A 1 124 ? -15.604 6.955 21.432 1.00 93.56 124 LEU A O 1
ATOM 951 N N . GLU A 1 125 ? -16.195 7.462 19.333 1.00 94.31 125 GLU A N 1
ATOM 952 C CA . GLU A 1 125 ? -17.621 7.637 19.623 1.00 94.31 125 GLU A CA 1
ATOM 953 C C . GLU A 1 125 ? -18.287 6.313 20.009 1.00 94.31 125 GLU A C 1
ATOM 955 O O . GLU A 1 125 ? -19.029 6.263 20.993 1.00 94.31 125 GLU A O 1
ATOM 960 N N . GLN A 1 126 ? -17.969 5.228 19.298 1.00 93.25 126 GLN A N 1
ATOM 961 C CA . GLN A 1 126 ? -18.442 3.883 19.626 1.00 93.25 126 GLN A CA 1
ATOM 962 C C . GLN A 1 126 ? -17.965 3.440 21.017 1.00 93.25 126 GLN A C 1
ATOM 964 O O . GLN A 1 126 ? -18.758 2.934 21.816 1.00 93.25 126 GLN A O 1
ATOM 969 N N . ASP A 1 127 ? -16.690 3.670 21.333 1.00 93.81 127 ASP A N 1
ATOM 970 C CA . ASP A 1 127 ? -16.134 3.371 22.652 1.00 93.81 127 ASP A CA 1
ATOM 971 C C . ASP A 1 127 ? -16.783 4.218 23.750 1.00 93.81 127 ASP A C 1
ATOM 973 O O . ASP A 1 127 ? -17.105 3.700 24.819 1.00 93.81 127 ASP A O 1
ATOM 977 N N . ASN A 1 128 ? -17.035 5.502 23.489 1.00 93.31 128 ASN A N 1
ATOM 978 C CA . ASN A 1 128 ? -17.711 6.381 24.438 1.00 93.31 128 ASN A CA 1
ATOM 979 C C . ASN A 1 128 ? -19.147 5.908 24.710 1.00 93.31 128 ASN A C 1
ATOM 981 O O . ASN A 1 128 ? -19.551 5.818 25.867 1.00 93.31 128 ASN A O 1
ATOM 985 N N . ALA A 1 129 ? -19.898 5.524 23.674 1.00 93.19 129 ALA A N 1
ATOM 986 C CA . ALA A 1 129 ? -21.242 4.970 23.832 1.00 93.19 129 ALA A CA 1
ATOM 987 C C . ALA A 1 129 ? -21.235 3.679 24.672 1.00 93.19 129 ALA A C 1
ATOM 989 O O . ALA A 1 129 ? -22.053 3.526 25.585 1.00 93.19 129 ALA A O 1
ATOM 990 N N . ARG A 1 130 ? -20.273 2.780 24.421 1.00 95.25 130 ARG A N 1
ATOM 991 C CA . ARG A 1 130 ? -20.084 1.556 25.215 1.00 95.25 130 ARG A CA 1
ATOM 992 C C . ARG A 1 130 ? -19.791 1.878 26.683 1.00 95.25 130 ARG A C 1
ATOM 994 O O . ARG A 1 130 ? -20.474 1.364 27.569 1.00 95.25 130 ARG A O 1
ATOM 1001 N N . LEU A 1 131 ? -18.824 2.760 26.940 1.00 94.50 131 LEU A N 1
ATOM 1002 C CA . LEU A 1 131 ? -18.432 3.161 28.294 1.00 94.50 131 LEU A CA 1
ATOM 1003 C C . LEU A 1 131 ? -19.567 3.872 29.039 1.00 94.50 131 LEU A C 1
ATOM 1005 O O . LEU A 1 131 ? -19.771 3.627 30.225 1.00 94.50 131 LEU A O 1
ATOM 1009 N N . GLN A 1 132 ? -20.348 4.718 28.366 1.00 92.31 132 GLN A N 1
ATOM 1010 C CA . GLN A 1 132 ? -21.528 5.343 28.969 1.00 92.31 132 GLN A CA 1
ATOM 1011 C C . GLN A 1 132 ? -22.584 4.307 29.362 1.00 92.31 132 GLN A C 1
ATOM 1013 O O . GLN A 1 132 ? -23.150 4.410 30.451 1.00 92.31 132 GLN A O 1
ATOM 1018 N N . GLY A 1 133 ? -22.808 3.288 28.528 1.00 92.50 133 GLY A N 1
ATOM 1019 C CA . GLY A 1 133 ? -23.677 2.159 28.865 1.00 92.50 133 GLY A CA 1
ATOM 1020 C C . GLY A 1 133 ? -23.202 1.412 30.115 1.00 92.50 133 GLY A C 1
ATOM 1021 O O . GLY A 1 133 ? -23.996 1.158 31.023 1.00 92.50 133 GLY A O 1
ATOM 1022 N N . GLU A 1 134 ? -21.901 1.132 30.209 1.00 92.44 134 GLU A N 1
ATOM 1023 C CA . GLU A 1 134 ? -21.288 0.509 31.391 1.00 92.44 134 GLU A CA 1
ATOM 1024 C C . GLU A 1 134 ? -21.432 1.389 32.643 1.00 92.44 134 GLU A C 1
ATOM 1026 O O . GLU A 1 134 ? -21.804 0.892 33.707 1.00 92.44 134 GLU A O 1
ATOM 1031 N N . ILE A 1 135 ? -21.229 2.706 32.519 1.00 90.06 135 ILE A N 1
ATOM 1032 C CA . ILE A 1 135 ? -21.413 3.665 33.617 1.00 90.06 135 ILE A CA 1
ATOM 1033 C C . ILE A 1 135 ? -22.868 3.686 34.094 1.00 90.06 135 ILE A C 1
ATOM 1035 O O . ILE A 1 135 ? -23.110 3.706 35.300 1.00 90.06 135 ILE A O 1
ATOM 1039 N N . ILE A 1 136 ? -23.841 3.708 33.180 1.00 92.12 136 ILE A N 1
ATOM 1040 C CA . ILE A 1 136 ? -25.269 3.692 33.534 1.00 92.12 136 ILE A CA 1
ATOM 1041 C C . ILE A 1 136 ? -25.607 2.394 34.270 1.00 92.12 136 ILE A C 1
ATOM 1043 O O . ILE A 1 136 ? -26.263 2.435 35.314 1.00 92.12 136 ILE A O 1
ATOM 1047 N N . LYS A 1 137 ? -25.109 1.258 33.771 1.00 91.69 137 LYS A N 1
ATOM 1048 C CA . LYS A 1 137 ? -25.300 -0.049 34.401 1.00 91.69 137 LYS A CA 1
ATOM 1049 C C . LYS A 1 137 ? -24.722 -0.073 35.820 1.00 91.69 137 LYS A C 1
ATOM 1051 O O . LYS A 1 137 ? -25.461 -0.345 36.763 1.00 91.69 137 LYS A O 1
ATOM 1056 N N . LEU A 1 138 ? -23.465 0.334 35.997 1.00 90.50 138 LEU A N 1
ATOM 1057 C CA . LEU A 1 138 ? -22.812 0.408 37.311 1.00 90.50 138 LEU A CA 1
ATOM 1058 C C . LEU A 1 138 ? -23.513 1.386 38.265 1.00 90.50 138 LEU A C 1
ATOM 1060 O O . LEU A 1 138 ? -23.691 1.084 39.441 1.00 90.50 138 LEU A O 1
ATOM 1064 N N . LYS A 1 139 ? -23.971 2.547 37.780 1.00 88.06 139 LYS A N 1
ATOM 1065 C CA . LYS A 1 139 ? -24.752 3.492 38.600 1.00 88.06 139 LYS A CA 1
ATOM 1066 C C . LYS A 1 139 ? -26.069 2.887 39.080 1.00 88.06 139 LYS A C 1
ATOM 1068 O O . LYS A 1 139 ? -26.464 3.144 40.217 1.00 88.06 139 LYS A O 1
ATOM 1073 N N . SER A 1 140 ? -26.727 2.086 38.240 1.00 86.94 140 SER A N 1
ATOM 1074 C CA . SER A 1 140 ? -27.954 1.380 38.614 1.00 86.94 140 SER A CA 1
ATOM 1075 C C . SER A 1 140 ? -27.703 0.305 39.677 1.00 86.94 140 SER A C 1
ATOM 1077 O O . SER A 1 140 ? -28.464 0.228 40.639 1.00 86.94 140 SER A O 1
ATOM 1079 N N . GLU A 1 141 ? -26.601 -0.445 39.561 1.00 89.06 141 GLU A N 1
ATOM 1080 C CA . GLU A 1 141 ? -26.169 -1.450 40.544 1.00 89.06 141 GLU A CA 1
ATOM 1081 C C . GLU A 1 141 ? -25.800 -0.806 41.890 1.00 89.06 141 GLU A C 1
ATOM 1083 O O . GLU A 1 141 ? -26.132 -1.334 42.947 1.00 89.06 141 GLU A O 1
ATOM 1088 N N . LEU A 1 142 ? -25.177 0.376 41.858 1.00 87.75 142 LEU A N 1
ATOM 1089 C CA . LEU A 1 142 ? -24.794 1.144 43.047 1.00 87.75 142 LEU A CA 1
ATOM 1090 C C . LEU A 1 142 ? -25.948 1.957 43.663 1.00 87.75 142 LEU A C 1
ATOM 1092 O O . LEU A 1 142 ? -25.741 2.648 44.660 1.00 87.75 142 LEU A O 1
ATOM 1096 N N . GLY A 1 143 ? -27.151 1.932 43.078 1.00 81.12 143 GLY A N 1
ATOM 1097 C CA . GLY A 1 143 ? -28.304 2.696 43.571 1.00 81.12 143 GLY A CA 1
ATOM 1098 C C . GLY A 1 143 ? -28.169 4.220 43.431 1.00 81.12 143 GLY A C 1
ATOM 1099 O O . GLY A 1 143 ? -28.978 4.964 43.987 1.00 81.12 143 GLY A O 1
ATOM 1100 N N . ILE A 1 144 ? -27.180 4.705 42.673 1.00 75.44 144 ILE A N 1
ATOM 1101 C CA . ILE A 1 144 ? -26.937 6.133 42.447 1.00 75.44 144 ILE A CA 1
ATOM 1102 C C . ILE A 1 144 ? -27.846 6.590 41.303 1.00 75.44 144 ILE A C 1
ATOM 1104 O O . ILE A 1 144 ? -27.448 6.625 40.136 1.00 75.44 144 ILE A O 1
ATOM 1108 N N . ARG A 1 145 ? -29.093 6.938 41.635 1.00 60.97 145 ARG A N 1
ATOM 1109 C CA . ARG A 1 145 ? -29.980 7.670 40.721 1.00 60.97 145 ARG A CA 1
ATOM 1110 C C . ARG A 1 145 ? -29.661 9.160 40.827 1.00 60.97 145 ARG A C 1
ATOM 1112 O O . ARG A 1 145 ? -29.828 9.748 41.892 1.00 60.97 145 ARG A O 1
ATOM 1119 N N . ARG A 1 146 ? -29.167 9.744 39.735 1.00 56.00 146 ARG A N 1
ATOM 1120 C CA . ARG A 1 146 ? -29.329 11.179 39.483 1.00 56.00 146 ARG A CA 1
ATOM 1121 C C . ARG A 1 146 ? -30.626 11.382 38.725 1.00 56.00 146 ARG A C 1
ATOM 1123 O O . ARG A 1 146 ? -30.877 10.550 37.826 1.00 56.00 146 ARG A O 1
#

Foldseek 3Di:
DDDDDDDDPDDDDPPPDPPPDVDDPCLQVLLLVLLVLLVVLQVQAPDDLQVLQVQLCVVLVHHGGSVLSVCSSDPDPVRHDDPSSVVSSCVRSVDCSSVQSNQVSVVGGDDDPVVVVVVVVVVVVVVVVVVVVVVVVVCVVVVPDD

Solvent-accessible surface area (backbone atoms only — not comparable to full-atom values): 8830 Å² total; per-residue (Å²): 140,83,88,82,86,82,84,79,87,72,90,75,72,97,70,84,62,90,78,71,60,95,67,59,90,68,74,70,72,46,68,64,64,31,23,51,33,46,44,52,32,51,69,71,27,96,51,54,68,58,55,47,20,52,51,32,18,67,68,61,74,47,93,44,49,46,67,58,54,50,41,36,46,39,95,48,84,91,41,72,78,57,78,76,46,48,65,36,48,28,66,73,35,73,36,62,56,41,57,32,53,62,30,47,64,74,76,41,80,73,69,54,82,67,53,45,52,54,55,51,48,54,52,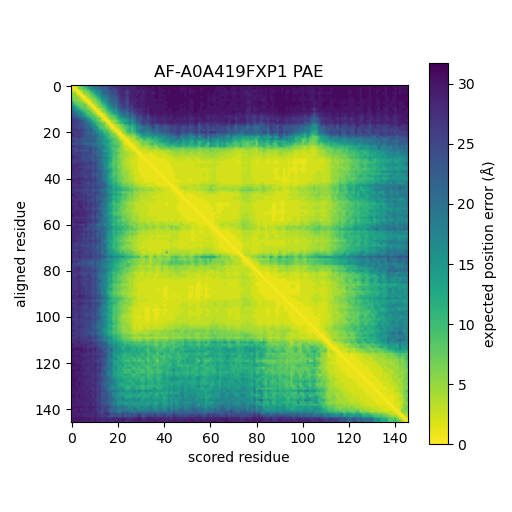51,51,52,49,48,55,52,50,51,51,52,50,52,51,52,29,60,75,69,66,59,80,127

Nearest PDB structures (foldseek):
  6t90-assembly1_K  TM=6.570E-01  e=5.067E-01  Aequorea victoria
  8bx2-assembly1_A  TM=4.680E-01  e=2.586E-01  Mus musculus
  5wc9-assembly1_B  TM=3.905E-01  e=1.652E-01  Homo sapiens
  3l1p-assembly1_B  TM=4.224E-01  e=3.829E-01  Mus musculus
  5wc9-assembly1_A  TM=3.899E-01  e=7.093E-01  Homo sapiens

Radius of gyration: 27.04 Å; Cα contacts (8 Å, |Δi|>4): 97; chains: 1; bounding box: 49×83×63 Å

Secondary structure (DSSP, 8-state):
-------------S-TTSS--S--TTTT--HHHHHHHHHHHHHHSSS-HHHHHHHHHHHHTS---HHHHHHHHSS-TT-PPPGGGHHHHHHHHT--HHHHHHHHTTT-----HHHHHHHHHHHHHHHHHHHHHHHHHHHHHTT---

Sequence (146 aa):
MSKTKKDLHTGTSEQGSLFDSDLEAGTLDVSMPFRDALSKAIRKCQYSTWQVAALISRLSGHNVSEDMLNKVKASDPAYALRAEDLPAIIYVTQSLEPARVLMEAVGGTVSDHNESKFVKLARLEQDNARLQGEIIKLKSELGIRR